Protein AF-A0A3D1XUE3-F1 (afdb_monomer)

Foldseek 3Di:
DVVVVVVVVVVVVLVVVCCCLVVVVVVVVCCDVPVPVPDDDPCVVSVVVVVVNCVCCLQVVLLVVLVVVLVVLVVCLVPDDPPDDPVVSLVSLVVSLVSLPDPSDDPVRSVVSNLVSLLVSLVSCVVVVDDDPVSVVSVVSNCVSCVPPD

pLDDT: mean 78.88, std 9.62, range [40.06, 91.69]

Sequence (150 aa):
MLFQTLKFYLARLTVSLFLVFGVGFSSLYFFHEVALPNVMFDDLAIQWLIFLVCLFFGFVGYGMLGEQRFYNSLHGLKNIPPKSVVGNIKNQFENLIEFTYSSYFLPATGKRYRNLSVLQFADYLISIGEETPKALNVYVQAFIQSPQNS

Radius of gyration: 23.49 Å; Cα contacts (8 Å, |Δi|>4): 59; chains: 1; bounding box: 64×31×56 Å

Solvent-accessible surface area (backbone atoms only — not comparable to full-atom values): 8466 Å² total; per-residue (Å²): 110,70,71,59,53,50,52,50,51,51,53,51,51,52,52,51,49,49,49,51,51,54,53,49,46,53,51,51,48,46,44,42,67,74,72,38,78,85,65,88,74,88,55,62,69,58,52,55,49,52,50,50,53,50,51,45,43,66,53,53,50,43,27,53,53,38,52,53,52,49,53,52,55,53,53,52,68,70,66,66,61,96,82,63,59,70,70,60,55,52,53,52,50,51,52,52,45,56,54,33,73,37,90,40,39,56,74,71,58,17,52,53,53,31,52,56,46,41,41,55,46,34,55,52,39,58,74,72,68,56,79,48,76,70,47,50,54,40,41,53,54,30,42,77,73,56,66,88,82,120

Nearest PDB structures (foldseek):
  3euh-assembly1_B  TM=3.052E-01  e=2.010E+00  Escherichia coli K-12

Secondary structure (DSSP, 8-state):
-HHHHHHHHHHHHHHHHHHHHHHHHHHHHHIIIII-TT----THHHHHHHHHHHHHIIIIIHHHHHHHHHHHHHHHHHS--TT--HHHHHHHHHHHHHHTTSTTS-HHHHHHHHHHHHHHHHHHHHHTT---HHHHHHHHHHHHH-GGG-

Structure (mmCIF, N/CA/C/O backbone):
data_AF-A0A3D1XUE3-F1
#
_entry.id   AF-A0A3D1XUE3-F1
#
loop_
_atom_site.group_PDB
_atom_site.id
_atom_site.type_symbol
_atom_site.label_atom_id
_atom_site.label_alt_id
_atom_site.label_comp_id
_atom_site.label_asym_id
_atom_site.label_entity_id
_atom_site.label_seq_id
_atom_site.pdbx_PDB_ins_code
_atom_site.Cartn_x
_atom_site.Cartn_y
_atom_site.Cartn_z
_atom_site.occupancy
_atom_site.B_iso_or_equiv
_atom_site.auth_seq_id
_atom_site.auth_comp_id
_atom_site.auth_asym_id
_atom_site.auth_atom_id
_atom_site.pdbx_PDB_model_num
ATOM 1 N N . MET A 1 1 ? -11.577 -14.242 -12.979 1.00 54.34 1 MET A N 1
ATOM 2 C CA . MET A 1 1 ? -10.633 -15.106 -13.727 1.00 54.34 1 MET A CA 1
ATOM 3 C C . MET A 1 1 ? -9.752 -14.273 -14.658 1.00 54.34 1 MET A C 1
ATOM 5 O O . MET A 1 1 ? -8.571 -14.163 -14.378 1.00 54.34 1 MET A O 1
ATOM 9 N N . LEU A 1 2 ? -10.314 -13.573 -15.655 1.00 65.81 2 LEU A N 1
ATOM 10 C CA . LEU A 1 2 ? -9.562 -12.807 -16.671 1.00 65.81 2 LEU A CA 1
ATOM 11 C C . LEU A 1 2 ? -8.560 -11.780 -16.096 1.00 65.81 2 LEU A C 1
ATOM 13 O O . LEU A 1 2 ? -7.412 -11.734 -1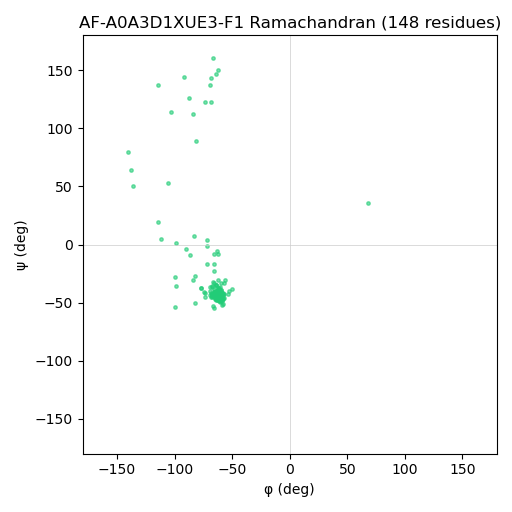6.521 1.00 65.81 2 LEU A O 1
ATOM 17 N N . PHE A 1 3 ? -8.945 -11.025 -15.062 1.00 60.25 3 PHE A N 1
ATOM 18 C CA . PHE A 1 3 ? -8.063 -10.042 -14.411 1.00 60.25 3 PHE A CA 1
ATOM 19 C C . PHE A 1 3 ? -6.835 -10.669 -13.726 1.00 60.25 3 PHE A C 1
ATOM 21 O O . PHE A 1 3 ? -5.745 -10.102 -13.730 1.00 60.25 3 PHE A O 1
ATOM 28 N N . GLN A 1 4 ? -6.997 -11.862 -13.154 1.00 62.12 4 GLN A N 1
ATOM 29 C CA . GLN A 1 4 ? -5.919 -12.579 -12.474 1.00 62.12 4 GLN A CA 1
ATOM 30 C C . GLN A 1 4 ? -4.969 -13.224 -13.490 1.00 62.12 4 GLN A C 1
ATOM 32 O O . GLN A 1 4 ? -3.753 -13.168 -13.320 1.00 62.12 4 GLN A O 1
ATOM 37 N N . THR A 1 5 ? -5.517 -13.737 -14.595 1.00 73.94 5 THR A N 1
ATOM 38 C CA . THR A 1 5 ? -4.745 -14.229 -15.741 1.00 73.94 5 THR A CA 1
ATOM 39 C C . THR A 1 5 ? -3.929 -13.106 -16.390 1.00 73.94 5 THR A C 1
ATOM 41 O O . THR A 1 5 ? -2.750 -13.289 -16.681 1.00 73.94 5 THR A O 1
ATOM 44 N N . LEU A 1 6 ? -4.519 -11.917 -16.545 1.00 74.12 6 LEU A N 1
ATOM 45 C CA . LEU A 1 6 ? -3.841 -10.746 -17.103 1.00 74.12 6 LEU A CA 1
ATOM 46 C C . LEU A 1 6 ? -2.678 -10.287 -16.213 1.00 74.12 6 LEU A C 1
ATOM 48 O O . LEU A 1 6 ? -1.581 -10.058 -16.714 1.00 74.12 6 LEU A O 1
ATOM 52 N N . LYS A 1 7 ? -2.875 -10.249 -14.887 1.00 72.00 7 LYS A N 1
ATOM 53 C CA . LYS A 1 7 ? -1.795 -9.979 -13.922 1.00 72.00 7 LYS A CA 1
ATOM 54 C C . LYS A 1 7 ? -0.649 -10.984 -14.031 1.00 72.00 7 LYS A C 1
ATOM 56 O O . LYS A 1 7 ? 0.507 -10.577 -13.991 1.00 72.00 7 LYS A O 1
ATOM 61 N N . PHE A 1 8 ? -0.956 -12.273 -14.187 1.00 80.44 8 PHE A N 1
ATOM 62 C CA . PHE A 1 8 ? 0.062 -13.314 -14.333 1.00 80.44 8 PHE A CA 1
ATOM 63 C C . PHE A 1 8 ? 0.886 -13.143 -15.614 1.00 80.44 8 PHE A C 1
ATOM 65 O O . PHE A 1 8 ? 2.115 -13.164 -15.557 1.00 80.44 8 PHE A O 1
ATOM 72 N N . TYR A 1 9 ? 0.232 -12.926 -16.759 1.00 81.25 9 TYR A N 1
ATOM 73 C CA . TYR A 1 9 ? 0.941 -12.692 -18.020 1.00 81.25 9 TYR A CA 1
ATOM 74 C C . TYR A 1 9 ? 1.778 -11.419 -17.981 1.00 81.25 9 TYR A C 1
ATOM 76 O O . TYR A 1 9 ? 2.912 -11.430 -18.450 1.00 81.25 9 TYR A O 1
ATOM 84 N N . LEU A 1 10 ? 1.257 -10.354 -17.372 1.00 76.69 10 LEU A N 1
ATOM 85 C CA . LEU A 1 10 ? 1.975 -9.092 -17.239 1.00 76.69 10 LEU A CA 1
ATOM 86 C C . LEU A 1 10 ? 3.191 -9.244 -16.316 1.00 76.69 10 LEU A C 1
ATOM 88 O O . LEU A 1 10 ? 4.280 -8.821 -16.681 1.00 76.69 10 LEU A O 1
ATOM 92 N N . ALA A 1 11 ? 3.057 -9.942 -15.185 1.00 77.50 11 ALA A N 1
ATOM 93 C CA . ALA A 1 11 ? 4.187 -10.258 -14.312 1.00 77.50 11 ALA A CA 1
ATOM 94 C C . ALA A 1 11 ? 5.250 -11.110 -15.026 1.00 77.50 11 ALA A C 1
ATOM 96 O O . ALA A 1 11 ? 6.440 -10.818 -14.936 1.00 77.50 11 ALA A O 1
ATOM 97 N N . ARG A 1 12 ? 4.830 -12.134 -15.779 1.00 80.12 12 ARG A N 1
ATOM 98 C CA . ARG A 1 12 ? 5.741 -13.002 -16.539 1.00 80.12 12 ARG A CA 1
ATOM 99 C C . ARG A 1 12 ? 6.481 -12.237 -17.635 1.00 80.12 12 ARG A C 1
ATOM 101 O O . ARG A 1 12 ? 7.688 -12.410 -17.770 1.00 80.12 12 ARG A O 1
ATOM 108 N N . LEU A 1 13 ? 5.773 -11.391 -18.382 1.00 80.19 13 LEU A N 1
ATOM 109 C CA . LEU A 1 13 ? 6.347 -10.546 -19.429 1.00 80.19 13 LEU A CA 1
ATOM 110 C C . LEU A 1 13 ? 7.380 -9.586 -18.825 1.00 80.19 13 LEU A C 1
ATOM 112 O O . LEU A 1 13 ? 8.509 -9.508 -19.304 1.00 80.19 13 LEU A O 1
ATOM 116 N N . THR A 1 14 ? 7.037 -8.952 -17.707 1.00 78.44 14 THR A N 1
ATOM 117 C CA . THR A 1 14 ? 7.930 -8.063 -16.958 1.00 78.44 14 THR A CA 1
ATOM 118 C C . THR A 1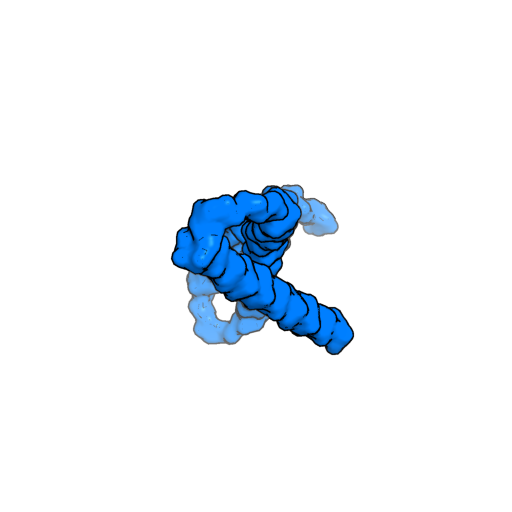 14 ? 9.196 -8.777 -16.472 1.00 78.44 14 THR A C 1
ATOM 120 O O . THR A 1 14 ? 10.294 -8.261 -16.665 1.00 78.44 14 THR A O 1
ATOM 123 N N . VAL A 1 15 ? 9.081 -9.989 -15.914 1.00 80.94 15 VAL A N 1
ATOM 124 C CA . VAL A 1 15 ? 10.249 -10.793 -15.505 1.00 80.94 15 VAL A CA 1
ATOM 125 C C . VAL A 1 15 ? 11.101 -11.194 -16.711 1.00 80.94 15 VAL A C 1
ATOM 127 O O . VAL A 1 15 ? 12.325 -11.127 -16.638 1.00 80.94 15 VAL A O 1
ATOM 130 N N . SER A 1 16 ? 10.481 -11.571 -17.833 1.00 78.75 16 SER A N 1
ATOM 131 C CA . SER A 1 16 ? 11.229 -11.912 -19.048 1.00 78.75 16 SER A CA 1
ATOM 132 C C . SER A 1 16 ? 11.970 -10.713 -19.640 1.00 78.75 16 SER A C 1
ATOM 134 O O . SER A 1 16 ? 13.133 -10.854 -20.000 1.00 78.75 16 SER A O 1
ATOM 136 N N . LEU A 1 17 ? 11.354 -9.525 -19.666 1.00 77.44 17 LEU A N 1
ATOM 137 C CA . LEU A 1 17 ? 12.030 -8.299 -20.095 1.00 77.44 17 LEU A CA 1
ATOM 138 C C . LEU A 1 17 ? 13.176 -7.951 -19.148 1.00 77.44 17 LEU A C 1
ATOM 140 O O . LEU A 1 17 ? 14.260 -7.627 -19.614 1.00 77.44 17 LEU A O 1
ATOM 144 N N . PHE A 1 18 ? 12.972 -8.070 -17.835 1.00 79.12 18 PHE A N 1
ATOM 145 C CA . PHE A 1 18 ? 14.034 -7.822 -16.863 1.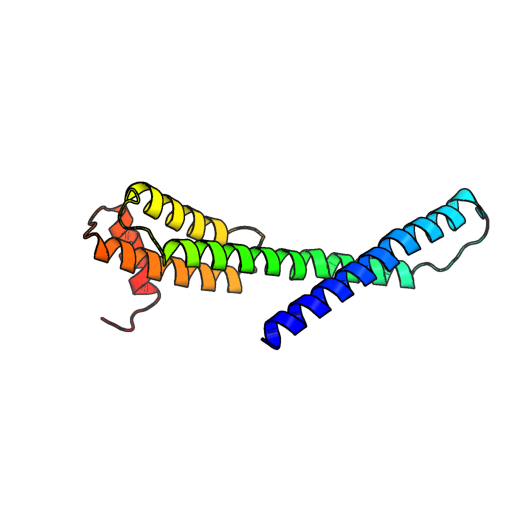00 79.12 18 PHE A CA 1
ATOM 146 C C . PHE A 1 18 ? 15.223 -8.774 -17.048 1.00 79.12 18 PHE A C 1
ATOM 148 O O . PHE A 1 18 ? 16.364 -8.331 -17.001 1.00 79.12 18 PHE A O 1
ATOM 155 N N . LEU A 1 19 ? 14.977 -10.061 -17.314 1.00 78.25 19 LEU A N 1
ATOM 156 C CA . LEU A 1 19 ? 16.039 -11.027 -17.611 1.00 78.25 19 LEU A CA 1
ATOM 157 C C . LEU A 1 19 ? 16.769 -10.698 -18.915 1.00 78.25 19 LEU A C 1
ATOM 159 O O . LEU A 1 19 ? 17.997 -10.687 -18.929 1.00 78.25 19 LEU A O 1
ATOM 163 N N . VAL A 1 20 ? 16.033 -10.402 -19.990 1.00 78.31 20 VAL A N 1
ATOM 164 C CA . VAL A 1 20 ? 16.625 -10.054 -21.291 1.00 78.31 20 VAL A CA 1
ATOM 165 C C . VAL A 1 20 ? 17.449 -8.776 -21.186 1.00 78.31 20 VAL A C 1
ATOM 167 O O . VAL A 1 20 ? 18.580 -8.753 -21.658 1.00 78.31 20 VAL A O 1
ATOM 170 N N . PHE A 1 21 ? 16.936 -7.736 -20.529 1.00 74.44 21 PHE A N 1
ATOM 171 C CA . PHE A 1 21 ? 17.672 -6.486 -20.374 1.00 74.44 21 PHE A CA 1
ATOM 172 C C . PHE A 1 21 ? 18.807 -6.603 -19.365 1.00 74.44 21 PHE A C 1
ATOM 174 O O . PHE A 1 21 ? 19.905 -6.179 -19.677 1.00 74.44 21 PHE A O 1
ATOM 181 N N . GLY A 1 22 ? 18.601 -7.212 -18.199 1.00 77.25 22 GLY A N 1
ATOM 182 C CA . GLY A 1 22 ? 19.645 -7.346 -17.182 1.00 77.25 22 GLY A CA 1
ATOM 183 C C . GLY A 1 22 ? 20.799 -8.238 -17.642 1.00 77.25 22 GLY A C 1
ATOM 184 O O . GLY A 1 22 ? 21.951 -7.809 -17.649 1.00 77.25 22 GLY A O 1
ATOM 185 N N . VAL A 1 23 ? 20.495 -9.467 -18.073 1.00 78.19 23 VAL A N 1
ATOM 186 C CA . VAL A 1 23 ? 21.517 -10.431 -18.519 1.00 78.19 23 VAL A CA 1
ATOM 187 C C . VAL A 1 23 ? 22.075 -10.038 -19.884 1.00 78.19 23 VAL A C 1
ATOM 189 O O . VAL A 1 23 ? 23.286 -10.095 -20.082 1.00 78.19 23 VAL A O 1
ATOM 192 N N . GLY A 1 24 ? 21.220 -9.594 -20.810 1.00 77.56 24 GLY A N 1
ATOM 193 C CA . GLY A 1 24 ? 21.652 -9.140 -22.131 1.00 77.56 24 GLY A CA 1
ATOM 194 C C . GLY A 1 24 ? 22.554 -7.913 -22.052 1.00 77.56 24 GLY A C 1
ATOM 195 O O . GLY A 1 24 ? 23.616 -7.913 -22.668 1.00 77.56 24 GLY A O 1
ATOM 196 N N . PHE A 1 25 ? 22.202 -6.914 -21.233 1.00 73.88 25 PHE A N 1
ATOM 197 C CA . PHE A 1 25 ? 23.060 -5.750 -21.005 1.00 73.88 25 PHE A CA 1
ATOM 198 C C . PHE A 1 25 ? 24.358 -6.127 -20.300 1.00 73.88 25 PHE A C 1
ATOM 200 O O . PHE A 1 25 ? 25.416 -5.685 -20.724 1.00 73.88 25 PHE A O 1
ATOM 207 N N . SER A 1 26 ? 24.313 -6.976 -19.268 1.00 74.94 26 SER A N 1
ATOM 208 C CA . SER A 1 26 ? 25.530 -7.408 -18.571 1.00 74.94 26 SER A CA 1
ATOM 209 C C . SER A 1 26 ? 26.482 -8.172 -19.496 1.00 74.94 26 SER A C 1
ATOM 211 O O . SER A 1 26 ? 27.692 -7.963 -19.427 1.00 74.94 26 SER A O 1
ATOM 213 N N . SER A 1 27 ? 25.950 -9.006 -20.395 1.00 74.50 27 SER A N 1
ATOM 214 C CA . SER A 1 27 ? 26.748 -9.696 -21.410 1.00 74.50 27 SER A CA 1
ATOM 215 C C . SER A 1 27 ? 27.326 -8.728 -22.443 1.00 74.50 27 SER A C 1
ATOM 217 O O . SER A 1 27 ? 28.498 -8.855 -22.784 1.00 74.50 27 SER A O 1
ATOM 219 N N . LEU A 1 28 ? 26.534 -7.768 -22.936 1.00 72.88 28 LEU A N 1
ATOM 220 C CA . LEU A 1 28 ? 26.991 -6.729 -23.868 1.00 72.88 28 LEU A CA 1
ATOM 221 C C . LEU A 1 28 ? 28.078 -5.853 -23.244 1.00 72.88 28 LEU A C 1
ATOM 223 O O . LEU A 1 28 ? 29.119 -5.657 -23.860 1.00 72.88 28 LEU A O 1
ATOM 227 N N . TYR A 1 29 ? 27.871 -5.408 -22.004 1.00 73.00 29 TYR A N 1
ATOM 228 C CA . TYR A 1 29 ? 28.850 -4.658 -21.224 1.00 73.00 29 TYR A CA 1
ATOM 229 C C . TYR A 1 29 ? 30.149 -5.451 -21.065 1.00 73.00 29 TYR A C 1
ATOM 231 O O . TYR A 1 29 ? 31.222 -4.921 -21.326 1.00 73.00 29 TYR A O 1
ATOM 239 N N . PHE A 1 30 ? 30.067 -6.740 -20.718 1.00 75.38 30 PHE A N 1
ATOM 240 C CA . PHE A 1 30 ? 31.247 -7.598 -20.608 1.00 75.38 30 PHE A CA 1
ATOM 241 C C . PHE A 1 30 ? 32.014 -7.699 -21.934 1.00 75.38 30 PHE A C 1
ATOM 243 O O . PHE A 1 30 ? 33.231 -7.542 -21.948 1.00 75.38 30 PHE A O 1
ATOM 250 N N . PHE A 1 31 ? 31.329 -7.908 -23.061 1.00 72.75 31 PHE A N 1
ATOM 251 C CA . PHE A 1 31 ? 31.998 -7.933 -24.366 1.00 72.75 31 PHE A CA 1
ATOM 252 C C . PHE A 1 31 ? 32.592 -6.572 -24.749 1.00 72.75 31 PHE A C 1
ATOM 254 O O . PHE A 1 31 ? 33.691 -6.523 -25.298 1.00 72.75 31 PHE A O 1
ATOM 261 N N . HIS A 1 32 ? 31.903 -5.477 -24.438 1.00 70.81 32 HIS A N 1
ATOM 262 C CA . HIS A 1 32 ? 32.369 -4.128 -24.736 1.00 70.81 32 HIS A CA 1
ATOM 263 C C . HIS A 1 32 ? 33.626 -3.762 -23.932 1.00 70.81 32 HIS A C 1
ATOM 265 O O . HIS A 1 32 ? 34.639 -3.374 -24.504 1.00 70.81 32 HIS A O 1
ATOM 271 N N . GLU A 1 33 ? 33.586 -3.920 -22.608 1.00 68.69 33 GLU A N 1
ATOM 272 C CA . GLU A 1 33 ? 34.674 -3.521 -21.703 1.00 68.69 33 GLU A CA 1
ATOM 273 C C . GLU A 1 33 ? 35.851 -4.507 -21.714 1.00 68.69 33 GLU A C 1
ATOM 275 O O . GLU A 1 33 ? 37.007 -4.091 -21.673 1.00 68.69 33 GLU A O 1
ATOM 280 N N . VAL A 1 34 ? 35.580 -5.815 -21.812 1.00 67.62 34 VAL A N 1
ATOM 281 C CA . VAL A 1 34 ? 36.615 -6.854 -21.669 1.00 67.62 34 VAL A CA 1
ATOM 282 C C . VAL A 1 34 ? 37.123 -7.364 -23.018 1.00 67.62 34 VAL A C 1
ATOM 284 O O . VAL A 1 34 ? 38.310 -7.667 -23.137 1.00 67.62 34 VAL A O 1
ATOM 287 N N . ALA A 1 35 ? 36.265 -7.477 -24.041 1.00 64.75 35 ALA A N 1
ATOM 288 C CA . ALA A 1 35 ? 36.646 -8.099 -25.315 1.00 64.75 35 ALA A CA 1
ATOM 289 C C . ALA A 1 35 ? 37.014 -7.100 -26.431 1.00 64.75 35 ALA A C 1
ATOM 291 O O . ALA A 1 35 ? 37.824 -7.453 -27.289 1.00 64.75 35 ALA A O 1
ATOM 292 N N . LEU A 1 36 ? 36.471 -5.872 -26.441 1.00 64.38 36 LEU A N 1
ATOM 293 C CA . LEU A 1 36 ? 36.686 -4.868 -27.504 1.00 64.38 36 LEU A CA 1
ATOM 294 C C . LEU A 1 36 ? 36.899 -3.435 -26.950 1.00 64.38 36 LEU A C 1
ATOM 296 O O . LEU A 1 36 ? 36.138 -2.525 -27.275 1.00 64.38 36 LEU A O 1
ATOM 300 N N . PRO A 1 37 ? 37.985 -3.182 -26.195 1.00 60.34 37 PRO A N 1
ATOM 301 C CA . PRO A 1 37 ? 38.183 -1.939 -25.433 1.00 60.34 37 PRO A CA 1
ATOM 302 C C . PRO A 1 37 ? 38.354 -0.651 -26.269 1.00 60.34 37 PRO A C 1
ATOM 304 O O . PRO A 1 37 ? 38.377 0.437 -25.706 1.00 60.34 37 PRO A O 1
ATOM 307 N N . ASN A 1 38 ? 38.472 -0.744 -27.600 1.00 63.53 38 ASN A N 1
ATOM 308 C CA . ASN A 1 38 ? 38.703 0.401 -28.497 1.00 63.53 38 ASN A CA 1
ATOM 309 C C . ASN A 1 38 ? 37.520 0.735 -29.421 1.00 63.53 38 ASN A C 1
ATOM 311 O O . ASN A 1 38 ? 37.652 1.604 -30.285 1.00 63.53 38 ASN A O 1
ATOM 315 N N . VAL A 1 39 ? 36.380 0.055 -29.284 1.00 64.12 39 VAL A N 1
ATOM 316 C CA . VAL A 1 39 ? 35.182 0.359 -30.078 1.00 64.12 39 VAL A CA 1
ATOM 317 C C . VAL A 1 39 ? 34.214 1.127 -29.191 1.00 64.12 39 VAL A C 1
ATOM 319 O O . VAL A 1 39 ? 33.726 0.579 -28.216 1.00 64.12 39 VAL A O 1
ATOM 322 N N . MET A 1 40 ? 33.945 2.395 -29.510 1.00 60.91 40 MET A N 1
ATOM 323 C CA . MET A 1 40 ? 32.894 3.152 -28.825 1.00 60.91 40 MET A CA 1
ATOM 324 C C . MET A 1 40 ? 31.548 2.845 -29.477 1.00 60.91 40 MET A C 1
ATOM 326 O O . MET A 1 40 ? 31.317 3.230 -30.625 1.00 60.91 40 MET A O 1
ATOM 330 N N . PHE A 1 41 ? 30.666 2.162 -28.752 1.00 64.12 41 PHE A N 1
ATOM 331 C CA . PHE A 1 41 ? 29.261 2.033 -29.129 1.00 64.12 41 PHE A CA 1
ATOM 332 C C . PHE A 1 41 ? 28.425 3.145 -28.476 1.00 64.12 41 PHE A C 1
ATOM 334 O O . PHE A 1 41 ? 28.702 3.584 -27.361 1.00 64.12 41 PHE A O 1
ATOM 341 N N . ASP A 1 42 ? 27.413 3.637 -29.194 1.00 68.50 42 ASP A N 1
ATOM 342 C CA . ASP A 1 42 ? 26.461 4.616 -28.660 1.00 68.50 42 ASP A CA 1
ATOM 343 C C . ASP A 1 42 ? 25.387 3.899 -27.826 1.00 68.50 42 ASP A C 1
ATOM 345 O O . ASP A 1 42 ? 24.343 3.473 -28.328 1.00 68.50 42 ASP A O 1
ATOM 349 N N . ASP A 1 43 ? 25.670 3.736 -26.534 1.00 72.12 43 ASP A N 1
ATOM 350 C CA . ASP A 1 43 ? 24.819 3.009 -25.584 1.00 72.12 43 ASP A CA 1
ATOM 351 C C . ASP A 1 43 ? 23.666 3.853 -25.011 1.00 72.12 43 ASP A C 1
ATOM 353 O O . ASP A 1 43 ? 22.933 3.402 -24.121 1.00 72.12 43 ASP A O 1
ATOM 357 N N . LEU A 1 44 ? 23.460 5.073 -25.520 1.00 76.19 44 LEU A N 1
ATOM 358 C CA . LEU A 1 44 ? 22.484 6.024 -24.987 1.00 76.19 44 LEU A CA 1
ATOM 359 C C . LEU A 1 44 ? 21.060 5.447 -24.988 1.00 76.19 44 LEU A C 1
ATOM 361 O O . LEU A 1 44 ? 20.334 5.564 -23.999 1.00 76.19 44 LEU A O 1
ATOM 365 N N . ALA A 1 45 ? 20.671 4.752 -26.060 1.00 76.31 45 ALA A N 1
ATOM 366 C CA . ALA A 1 45 ? 19.353 4.122 -26.166 1.00 76.31 45 ALA A CA 1
ATOM 367 C C . ALA A 1 45 ? 19.129 3.036 -25.097 1.00 76.31 45 ALA A C 1
ATOM 369 O O . ALA A 1 45 ? 18.039 2.932 -24.528 1.00 76.31 45 ALA A O 1
ATOM 370 N N . ILE A 1 46 ? 20.163 2.246 -24.792 1.00 75.62 46 ILE A N 1
ATOM 371 C CA . ILE A 1 46 ? 20.081 1.165 -23.805 1.00 75.62 46 ILE A CA 1
ATOM 372 C C . ILE A 1 46 ? 20.054 1.744 -22.386 1.00 75.62 46 ILE A C 1
ATOM 374 O O . ILE A 1 46 ? 19.253 1.304 -21.559 1.00 75.62 46 ILE A O 1
ATOM 378 N N . GLN A 1 47 ? 20.857 2.776 -22.113 1.00 76.75 47 GLN A N 1
ATOM 379 C CA . GLN A 1 47 ? 20.858 3.479 -20.826 1.00 76.75 47 GLN A CA 1
ATOM 380 C C . GLN A 1 47 ? 19.490 4.094 -20.505 1.00 76.75 47 GLN A C 1
ATOM 382 O O . GLN A 1 47 ? 18.973 3.899 -19.402 1.00 76.75 47 GLN A O 1
ATOM 387 N N . TRP A 1 48 ? 18.862 4.773 -21.473 1.00 80.06 48 TRP A N 1
ATOM 388 C CA . TRP A 1 48 ? 17.510 5.322 -21.312 1.00 80.06 48 TRP A CA 1
ATOM 389 C C . TRP A 1 48 ? 16.467 4.238 -21.042 1.00 80.06 48 TRP A C 1
ATOM 391 O O . TRP A 1 48 ? 15.575 4.424 -20.211 1.00 80.06 48 TRP A O 1
ATOM 401 N N . LEU A 1 49 ? 16.592 3.090 -21.707 1.00 78.56 49 LEU A N 1
ATOM 402 C CA . LEU A 1 49 ? 15.684 1.971 -21.501 1.00 78.56 49 LEU A CA 1
ATOM 403 C C . LEU A 1 49 ? 15.837 1.365 -20.098 1.00 78.56 49 LEU A C 1
ATOM 405 O O . LEU A 1 49 ? 14.833 1.142 -19.421 1.00 78.56 49 LEU A O 1
ATOM 409 N N . ILE A 1 50 ? 17.069 1.150 -19.627 1.00 79.69 50 ILE A N 1
ATOM 410 C CA . ILE A 1 50 ? 17.332 0.655 -18.265 1.00 79.69 50 ILE A CA 1
ATOM 411 C C . ILE A 1 50 ? 16.814 1.652 -17.228 1.00 79.69 50 ILE A C 1
ATOM 413 O O . ILE A 1 50 ? 16.160 1.251 -16.266 1.00 79.69 50 ILE A O 1
ATOM 417 N N . PHE A 1 51 ? 17.044 2.949 -17.442 1.00 79.12 51 PHE A N 1
ATOM 418 C CA . PHE A 1 51 ? 16.524 4.002 -16.574 1.00 79.12 51 PHE A CA 1
ATOM 419 C C . PHE A 1 51 ? 14.994 3.944 -16.464 1.00 79.12 51 PHE A C 1
ATOM 421 O O . PHE A 1 51 ? 14.454 3.971 -15.355 1.00 79.12 51 PHE A O 1
ATOM 428 N N . LEU A 1 52 ? 14.294 3.784 -17.592 1.00 82.38 52 LEU A N 1
ATOM 429 C CA . LEU A 1 52 ? 12.835 3.661 -17.623 1.00 82.38 52 LEU A CA 1
ATOM 430 C C . LEU A 1 52 ? 12.362 2.412 -16.866 1.00 82.38 52 LEU A C 1
ATOM 432 O O . LEU A 1 52 ? 11.443 2.499 -16.049 1.00 82.38 52 LEU A O 1
ATOM 436 N N . VAL A 1 53 ? 13.019 1.266 -17.073 1.00 82.69 53 VAL A N 1
ATOM 437 C CA . VAL A 1 53 ? 12.708 0.017 -16.358 1.00 82.69 53 VAL A CA 1
ATOM 438 C C . VAL A 1 53 ? 12.915 0.181 -14.848 1.00 82.69 53 VAL A C 1
ATOM 440 O O . VAL A 1 53 ? 12.032 -0.179 -14.067 1.00 82.69 53 VAL A O 1
ATOM 443 N N . CYS A 1 54 ? 14.027 0.778 -14.419 1.00 81.31 54 CYS A N 1
ATOM 444 C CA . CYS A 1 54 ? 14.308 1.043 -13.007 1.00 81.31 54 CYS A CA 1
ATOM 445 C C . CYS A 1 54 ? 13.268 1.976 -12.372 1.00 81.31 54 CYS A C 1
ATOM 447 O O . CYS A 1 54 ? 12.783 1.691 -11.276 1.00 81.31 54 CYS A O 1
ATOM 449 N N . LEU A 1 55 ? 12.874 3.047 -13.069 1.00 80.75 55 LEU A N 1
ATOM 450 C CA . LEU A 1 55 ? 11.823 3.961 -12.612 1.00 80.75 55 LEU A CA 1
ATOM 451 C C . LEU A 1 55 ? 10.491 3.215 -12.466 1.00 80.75 55 LEU A C 1
ATOM 453 O O . LEU A 1 55 ? 9.827 3.320 -11.433 1.00 80.75 55 LEU A O 1
ATOM 457 N N . PHE A 1 56 ? 10.133 2.393 -13.456 1.00 80.94 56 PHE A N 1
ATOM 458 C CA . PHE A 1 56 ? 8.913 1.593 -13.417 1.00 80.94 56 PHE A CA 1
ATOM 459 C C . PHE A 1 56 ? 8.880 0.646 -12.209 1.00 80.94 56 PHE A C 1
ATOM 461 O O . PHE A 1 56 ? 7.893 0.624 -11.474 1.00 80.94 56 PHE A O 1
ATOM 468 N N . PHE A 1 57 ? 9.951 -0.106 -11.942 1.00 79.31 57 PHE A N 1
ATOM 469 C CA . PHE A 1 57 ? 9.988 -1.006 -10.784 1.00 79.31 57 PHE A CA 1
ATOM 470 C C . PHE A 1 57 ? 10.041 -0.263 -9.446 1.00 79.31 57 PHE A C 1
ATOM 472 O O . PHE A 1 57 ? 9.351 -0.668 -8.507 1.00 79.31 57 PHE A O 1
ATOM 479 N N . GLY A 1 58 ? 10.810 0.825 -9.370 1.00 74.62 58 GLY A N 1
ATOM 480 C CA . GLY A 1 58 ? 10.936 1.638 -8.162 1.00 74.62 58 GLY A CA 1
ATOM 481 C C . GLY A 1 58 ? 9.623 2.305 -7.757 1.00 74.62 58 GLY A C 1
ATOM 482 O O . GLY A 1 58 ? 9.332 2.403 -6.570 1.00 74.62 58 GLY A O 1
ATOM 483 N N . PHE A 1 59 ? 8.806 2.714 -8.731 1.00 73.81 59 PHE A N 1
ATOM 484 C CA . PHE A 1 59 ? 7.561 3.434 -8.466 1.00 73.81 59 PHE A CA 1
ATOM 485 C C . PHE A 1 59 ? 6.324 2.527 -8.520 1.00 73.81 59 PHE A C 1
ATOM 487 O O . PHE A 1 59 ? 5.550 2.456 -7.567 1.00 73.81 59 PHE A O 1
ATOM 494 N N . VAL A 1 60 ? 6.140 1.796 -9.623 1.00 78.44 60 VAL A N 1
ATOM 495 C CA . VAL A 1 60 ? 4.937 0.982 -9.867 1.00 78.44 60 VAL A CA 1
ATOM 496 C C . VAL A 1 60 ? 5.043 -0.365 -9.165 1.00 78.44 60 VAL A C 1
ATOM 498 O O . VAL A 1 60 ? 4.133 -0.752 -8.434 1.00 78.44 60 VAL A O 1
ATOM 501 N N . GLY A 1 61 ? 6.161 -1.071 -9.352 1.00 77.56 61 GLY A N 1
ATOM 502 C CA . GLY A 1 61 ? 6.364 -2.396 -8.760 1.00 77.56 61 GLY A CA 1
ATOM 503 C C . GLY A 1 61 ? 6.335 -2.356 -7.232 1.00 77.56 61 GLY A C 1
ATOM 504 O O . GLY A 1 61 ? 5.601 -3.119 -6.598 1.00 77.56 61 GLY A O 1
ATOM 505 N N . TYR A 1 62 ? 7.084 -1.420 -6.648 1.00 77.50 62 TYR A N 1
ATOM 506 C CA . TYR A 1 62 ? 7.122 -1.227 -5.201 1.00 77.50 62 TYR A CA 1
ATOM 507 C C . TYR A 1 62 ? 5.745 -0.849 -4.635 1.00 77.50 62 TYR A C 1
ATOM 509 O O . TYR A 1 62 ? 5.297 -1.453 -3.659 1.00 77.50 62 TYR A O 1
ATOM 517 N N . GLY A 1 63 ? 5.018 0.055 -5.304 1.00 82.94 63 GLY A N 1
ATOM 518 C CA . GLY A 1 63 ? 3.659 0.432 -4.914 1.00 82.94 63 GLY A CA 1
ATOM 519 C C . GLY A 1 63 ? 2.673 -0.738 -4.941 1.00 82.94 63 GLY A C 1
ATOM 520 O O . GLY A 1 63 ? 1.970 -0.984 -3.961 1.00 82.94 63 GLY A O 1
ATOM 521 N N . MET A 1 64 ? 2.672 -1.525 -6.022 1.00 84.06 64 MET A N 1
ATOM 522 C CA . MET A 1 64 ? 1.789 -2.691 -6.169 1.00 84.06 64 MET A CA 1
ATOM 523 C C . MET A 1 64 ? 2.006 -3.746 -5.076 1.00 84.06 64 MET A C 1
ATOM 525 O O . MET A 1 64 ? 1.039 -4.330 -4.580 1.00 84.06 64 MET A O 1
ATOM 529 N N . LEU A 1 65 ? 3.261 -3.985 -4.678 1.00 84.69 65 LEU A N 1
ATOM 530 C CA . LEU A 1 65 ? 3.581 -4.889 -3.568 1.00 84.69 65 LEU A CA 1
ATOM 531 C C . LEU A 1 65 ? 3.015 -4.376 -2.239 1.00 84.69 65 LEU A C 1
ATOM 533 O O . LEU A 1 65 ? 2.477 -5.163 -1.456 1.00 84.69 65 LEU A O 1
ATOM 537 N N . GLY A 1 66 ? 3.102 -3.064 -2.007 1.00 85.12 66 GLY A N 1
ATOM 538 C CA . GLY A 1 66 ? 2.503 -2.395 -0.855 1.00 85.12 66 GLY A CA 1
ATOM 539 C C . GLY A 1 66 ? 0.994 -2.596 -0.778 1.00 85.12 66 GLY A C 1
ATOM 540 O O . GLY A 1 66 ? 0.477 -3.052 0.244 1.00 85.12 66 GLY A O 1
ATOM 541 N N . GLU A 1 67 ? 0.292 -2.331 -1.882 1.00 87.38 67 GLU A N 1
ATOM 542 C CA . GLU A 1 67 ? -1.162 -2.505 -1.961 1.00 87.38 67 GLU A CA 1
ATOM 543 C C . GLU A 1 67 ? -1.583 -3.950 -1.695 1.00 87.38 67 GLU A C 1
ATOM 545 O O . GLU A 1 67 ? -2.505 -4.201 -0.918 1.00 87.38 67 GLU A O 1
ATOM 550 N N . GLN A 1 68 ? -0.889 -4.919 -2.296 1.00 88.44 68 GLN A N 1
ATOM 551 C CA . GLN A 1 68 ? -1.206 -6.329 -2.095 1.00 88.44 68 GLN A CA 1
ATOM 552 C C . GLN A 1 68 ? -1.017 -6.754 -0.635 1.00 88.44 68 GLN A C 1
ATOM 554 O O . GLN A 1 68 ? -1.872 -7.454 -0.088 1.00 88.44 68 GLN A O 1
ATOM 559 N N . ARG A 1 69 ? 0.075 -6.321 0.010 1.00 88.62 69 ARG A N 1
ATOM 560 C CA . ARG A 1 69 ? 0.309 -6.591 1.437 1.00 88.62 69 ARG A CA 1
ATOM 561 C C . ARG A 1 69 ? -0.775 -5.967 2.308 1.00 88.62 69 ARG A C 1
ATOM 563 O O . ARG A 1 69 ? -1.286 -6.645 3.193 1.00 88.62 69 ARG A O 1
ATOM 570 N N . PHE A 1 70 ? -1.167 -4.727 2.016 1.00 91.12 70 PHE A N 1
ATOM 571 C CA . PHE A 1 70 ? -2.225 -4.032 2.745 1.00 91.12 70 PHE A CA 1
ATOM 572 C C . PHE A 1 70 ? -3.555 -4.793 2.685 1.00 91.12 70 PHE A C 1
ATOM 574 O O . PHE A 1 70 ? -4.126 -5.112 3.726 1.00 91.12 70 PHE A O 1
ATOM 581 N N . TYR A 1 71 ? -4.019 -5.156 1.484 1.00 88.56 71 TYR A N 1
ATOM 582 C CA . TYR A 1 71 ? -5.279 -5.892 1.335 1.00 88.56 71 TYR A CA 1
ATOM 583 C C . TYR A 1 71 ? -5.236 -7.278 1.974 1.00 88.56 71 TYR A C 1
ATOM 585 O O . TYR A 1 71 ? -6.245 -7.723 2.515 1.00 88.56 71 TYR A O 1
ATOM 593 N N . ASN A 1 72 ? -4.089 -7.959 1.937 1.00 88.69 72 ASN A N 1
ATOM 594 C CA . ASN A 1 72 ? -3.955 -9.267 2.570 1.00 88.69 72 ASN A CA 1
ATOM 595 C C . ASN A 1 72 ? -4.055 -9.168 4.101 1.00 88.69 72 ASN A C 1
ATOM 597 O O . ASN A 1 72 ? -4.790 -9.937 4.718 1.00 88.69 72 ASN A O 1
ATOM 601 N N . SER A 1 73 ? -3.384 -8.183 4.704 1.00 87.25 73 SER A N 1
ATOM 602 C CA . SER A 1 73 ? -3.483 -7.915 6.144 1.00 87.25 73 SER A CA 1
ATOM 603 C C . SER A 1 73 ? -4.900 -7.497 6.549 1.00 87.25 73 SER A C 1
ATOM 605 O O . SER A 1 73 ? -5.441 -8.020 7.521 1.00 87.25 73 SER A O 1
ATOM 607 N N . LEU A 1 74 ? -5.543 -6.629 5.760 1.00 88.00 74 LEU A N 1
ATOM 608 C CA . LEU A 1 74 ? -6.930 -6.210 5.979 1.00 88.00 74 LEU A CA 1
ATOM 609 C C . LEU A 1 74 ? -7.911 -7.388 5.884 1.00 88.00 74 LEU A C 1
A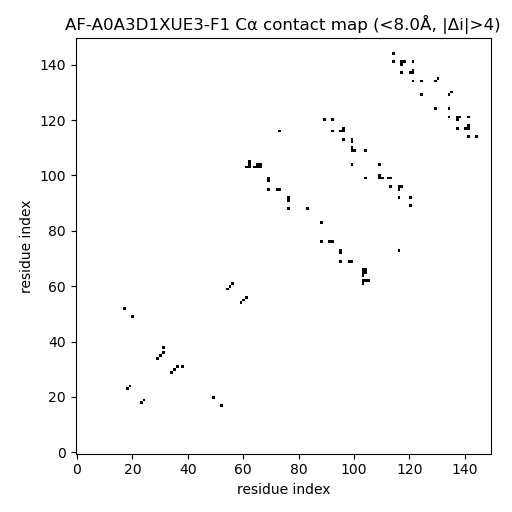TOM 611 O O . LEU A 1 74 ? -8.828 -7.515 6.689 1.00 88.00 74 LEU A O 1
ATOM 615 N N . HIS A 1 75 ? -7.710 -8.290 4.922 1.00 85.00 75 HIS A N 1
ATOM 616 C CA . HIS A 1 75 ? -8.525 -9.495 4.788 1.00 85.00 75 HIS A CA 1
ATOM 617 C C . HIS A 1 75 ? -8.314 -10.469 5.959 1.00 85.00 75 HIS A C 1
ATOM 619 O O . HIS A 1 75 ? -9.270 -11.098 6.416 1.00 85.00 75 HIS A O 1
ATOM 625 N N . GLY A 1 76 ? -7.086 -10.566 6.481 1.00 80.94 76 GLY A N 1
ATOM 626 C CA . GLY A 1 76 ? -6.789 -11.311 7.708 1.00 80.94 76 GLY A CA 1
ATOM 627 C C . GLY A 1 76 ? -7.556 -10.777 8.921 1.00 80.94 76 GLY A C 1
ATOM 628 O O . GLY A 1 76 ? -8.100 -11.562 9.693 1.00 80.94 76 GLY A O 1
ATOM 629 N N . LEU A 1 77 ? -7.690 -9.452 9.022 1.00 81.88 77 LEU A N 1
ATOM 630 C CA . LEU A 1 77 ? -8.468 -8.766 10.061 1.00 81.88 77 LEU A CA 1
ATOM 631 C C . LEU A 1 77 ? -9.989 -8.904 9.901 1.00 81.88 77 LEU A C 1
ATOM 633 O O . LEU A 1 77 ? -10.729 -8.669 10.849 1.00 81.88 77 LEU A O 1
ATOM 637 N N . LYS A 1 78 ? -10.482 -9.305 8.727 1.00 73.88 78 LYS A N 1
ATOM 638 C CA . LYS A 1 78 ? -11.912 -9.571 8.517 1.00 73.88 78 LYS A CA 1
ATOM 639 C C . LYS A 1 78 ? -12.321 -10.981 8.956 1.00 73.88 78 LYS A C 1
ATOM 641 O O . LYS A 1 78 ? -13.453 -11.187 9.377 1.00 73.88 78 LYS A O 1
ATOM 646 N N . ASN A 1 79 ? -11.405 -11.947 8.870 1.00 70.00 79 ASN A N 1
ATOM 647 C CA . ASN A 1 79 ? -11.652 -13.360 9.181 1.00 70.00 79 ASN A CA 1
ATOM 648 C C . ASN A 1 79 ? -11.013 -13.761 10.514 1.00 70.00 79 ASN A C 1
ATOM 650 O O . ASN A 1 79 ? -10.233 -14.713 10.588 1.00 70.00 79 ASN A O 1
ATOM 654 N N . ILE A 1 80 ? -11.314 -13.009 11.567 1.00 66.19 80 ILE A N 1
ATOM 655 C CA . ILE A 1 80 ? -10.718 -13.236 12.879 1.00 66.19 80 ILE A CA 1
ATOM 656 C C . ILE A 1 80 ? -11.343 -14.492 13.512 1.00 66.19 80 ILE A C 1
ATOM 658 O O . ILE A 1 80 ? -12.562 -14.549 13.687 1.00 66.19 80 ILE A O 1
ATOM 662 N N . PRO A 1 81 ? -10.543 -15.514 13.871 1.00 61.62 81 PRO A N 1
ATOM 663 C CA . PRO A 1 81 ? -11.062 -16.699 14.535 1.00 61.62 81 PRO A CA 1
ATOM 664 C C . PRO A 1 81 ? -11.536 -16.350 15.956 1.00 61.62 81 PRO A C 1
ATOM 666 O O . PRO A 1 81 ? -10.846 -15.619 16.661 1.00 61.62 81 PRO A O 1
ATOM 669 N N . PRO A 1 82 ? -12.633 -16.945 16.454 1.00 57.50 82 PRO A N 1
ATOM 670 C CA . PRO A 1 82 ? -13.272 -16.563 17.723 1.00 57.50 82 PRO A CA 1
ATOM 671 C C . PRO A 1 82 ? -12.401 -16.738 18.985 1.00 57.50 82 PRO A C 1
ATOM 673 O O . PRO A 1 82 ? -12.797 -16.319 20.065 1.00 57.50 82 PRO A O 1
ATOM 676 N N . LYS A 1 83 ? -11.217 -17.357 18.874 1.00 60.69 83 LYS A N 1
ATOM 677 C CA . LYS A 1 83 ? -10.257 -17.566 19.976 1.00 60.69 83 LYS A CA 1
ATOM 678 C C . LYS A 1 83 ? -9.114 -16.542 20.018 1.00 60.69 83 LYS A C 1
ATOM 680 O O . LYS A 1 83 ? -8.201 -16.680 20.828 1.00 60.69 83 LYS A O 1
ATOM 685 N N . SER A 1 84 ? -9.092 -15.565 19.119 1.00 68.06 84 SER A N 1
ATOM 686 C CA . SER A 1 84 ? -8.023 -14.567 19.051 1.00 68.06 84 SER A CA 1
ATOM 687 C C . SER A 1 84 ? -8.046 -13.610 20.246 1.00 68.06 84 SER A C 1
ATOM 689 O O . SER A 1 84 ? -9.094 -13.092 20.623 1.00 68.06 84 SER A O 1
ATOM 691 N N . VAL A 1 85 ? -6.869 -13.311 20.793 1.00 73.69 85 VAL A N 1
ATOM 692 C CA . VAL A 1 85 ? -6.711 -12.345 21.886 1.00 73.69 85 VAL A CA 1
ATOM 693 C C . VAL A 1 85 ? -7.004 -10.930 21.377 1.00 73.69 85 VAL A C 1
ATOM 695 O O . VAL A 1 85 ? -6.326 -10.445 20.471 1.00 73.69 85 VAL A O 1
ATOM 698 N N . VAL A 1 86 ? -7.971 -10.251 22.002 1.00 74.81 86 VAL A N 1
ATOM 699 C CA . VAL A 1 86 ? -8.446 -8.896 21.651 1.00 74.81 86 VAL A CA 1
ATOM 700 C C . VAL A 1 86 ? -7.299 -7.885 21.501 1.00 74.81 86 VAL A C 1
ATOM 702 O O . VAL A 1 86 ? -7.310 -7.071 20.580 1.00 74.81 86 VAL A O 1
ATOM 705 N N . GLY A 1 87 ? -6.269 -7.963 22.352 1.00 74.75 87 GLY A N 1
ATOM 706 C CA . GLY A 1 87 ? -5.087 -7.092 22.268 1.00 74.75 87 GLY A CA 1
ATOM 707 C C . GLY A 1 87 ? -4.226 -7.306 21.016 1.00 74.75 87 GLY A C 1
ATOM 708 O O . GLY A 1 87 ? -3.680 -6.346 20.480 1.00 74.75 87 GLY A O 1
ATOM 709 N N . ASN A 1 88 ? -4.149 -8.536 20.498 1.00 83.25 88 ASN A N 1
ATOM 710 C CA . ASN A 1 88 ? -3.375 -8.835 19.290 1.00 83.25 88 ASN A CA 1
ATOM 711 C C . ASN A 1 88 ? -4.021 -8.208 18.045 1.00 83.25 88 ASN A C 1
ATOM 713 O O . ASN A 1 88 ? -3.330 -7.705 17.167 1.00 83.25 88 ASN A O 1
ATOM 717 N N . ILE A 1 89 ? -5.354 -8.181 18.001 1.00 84.00 89 ILE A N 1
ATOM 718 C CA . ILE A 1 89 ? -6.110 -7.589 16.892 1.00 84.00 89 ILE A CA 1
ATOM 719 C C . ILE A 1 89 ? -5.916 -6.073 16.853 1.00 84.00 89 ILE A C 1
ATOM 721 O O . ILE A 1 89 ? -5.667 -5.520 15.786 1.00 84.00 89 ILE A O 1
ATOM 725 N N . LYS A 1 90 ? -5.953 -5.400 18.012 1.00 86.06 90 LYS A N 1
ATOM 726 C CA . LYS A 1 90 ? -5.678 -3.955 18.087 1.00 86.06 90 LYS A CA 1
ATOM 727 C C . LYS A 1 90 ? -4.293 -3.627 17.550 1.00 86.06 90 LYS A C 1
ATOM 729 O O . LYS A 1 90 ? -4.167 -2.757 16.699 1.00 86.06 90 LYS A O 1
ATOM 734 N N . ASN A 1 91 ? -3.283 -4.385 17.978 1.00 87.31 91 ASN A N 1
ATOM 735 C CA . ASN A 1 91 ? -1.917 -4.198 17.499 1.00 87.31 91 ASN A CA 1
ATOM 736 C C . ASN A 1 91 ? -1.814 -4.420 15.979 1.00 87.31 91 ASN A C 1
ATOM 738 O O . ASN A 1 91 ? -1.107 -3.702 15.283 1.00 87.31 91 ASN A O 1
ATOM 742 N N . GLN A 1 92 ? -2.557 -5.383 15.425 1.00 87.75 92 GLN A N 1
ATOM 743 C CA . GLN A 1 92 ? -2.613 -5.589 13.976 1.00 87.75 92 GLN A CA 1
ATOM 744 C C . GLN A 1 92 ? -3.258 -4.410 13.231 1.00 87.75 92 GLN A C 1
ATOM 746 O O . GLN A 1 92 ? -2.750 -4.034 12.177 1.00 87.75 92 GLN A O 1
ATOM 751 N N . PHE A 1 93 ? -4.322 -3.801 13.766 1.00 88.94 93 PHE A N 1
ATOM 752 C CA . PHE A 1 93 ? -4.909 -2.583 13.193 1.00 88.94 93 PHE A CA 1
ATOM 753 C C . PHE A 1 93 ? -3.970 -1.375 13.296 1.00 88.94 93 PHE A C 1
ATOM 755 O O . PHE A 1 93 ? -3.820 -0.644 12.318 1.00 88.94 93 PHE A O 1
ATOM 762 N N . GLU A 1 94 ? -3.303 -1.182 14.436 1.00 89.56 94 GLU A N 1
ATOM 763 C CA . GLU A 1 94 ? -2.312 -0.112 14.617 1.00 89.56 94 GLU A CA 1
ATOM 764 C C . GLU A 1 94 ? -1.154 -0.265 13.620 1.00 89.56 94 GLU A C 1
ATOM 766 O O . GLU A 1 94 ? -0.855 0.674 12.880 1.00 89.56 94 GLU A O 1
ATOM 771 N N . ASN A 1 95 ? -0.599 -1.474 13.493 1.00 90.88 95 ASN A N 1
ATOM 772 C CA . ASN A 1 95 ? 0.436 -1.789 12.506 1.00 90.88 95 ASN A CA 1
ATOM 773 C C . ASN A 1 95 ? -0.046 -1.575 11.065 1.00 90.88 95 ASN A C 1
ATOM 775 O O . ASN A 1 95 ? 0.722 -1.138 10.210 1.00 90.88 95 ASN A O 1
ATOM 779 N N . LEU A 1 96 ? -1.314 -1.879 10.770 1.00 90.94 96 LEU A N 1
ATOM 780 C CA . LEU A 1 96 ? -1.896 -1.649 9.449 1.00 90.94 96 LEU A CA 1
ATOM 781 C C . LEU A 1 96 ? -1.972 -0.147 9.135 1.00 90.94 96 LEU A C 1
ATOM 783 O O . LEU A 1 96 ? -1.625 0.264 8.028 1.00 90.94 96 LEU A O 1
ATOM 787 N N . ILE A 1 97 ? -2.387 0.673 10.104 1.00 89.62 97 ILE A N 1
ATOM 788 C CA . ILE A 1 97 ? -2.430 2.134 9.972 1.00 89.62 97 ILE A CA 1
ATOM 789 C C . ILE A 1 97 ? -1.013 2.692 9.814 1.00 89.62 97 ILE A C 1
ATOM 791 O O . ILE A 1 97 ? -0.783 3.494 8.908 1.00 89.62 97 ILE A O 1
ATOM 795 N N . GLU A 1 98 ? -0.052 2.248 10.624 1.00 91.69 98 GLU A N 1
ATOM 796 C CA . GLU A 1 98 ? 1.354 2.651 10.503 1.00 91.69 98 GLU A CA 1
ATOM 797 C C . GLU A 1 98 ? 1.931 2.267 9.134 1.00 91.69 98 GLU A C 1
ATOM 799 O O . GLU A 1 98 ? 2.572 3.083 8.469 1.00 91.69 98 GLU A O 1
ATOM 804 N N . PHE A 1 99 ? 1.601 1.072 8.639 1.00 90.19 99 PHE A N 1
ATOM 805 C CA . PHE A 1 99 ? 2.020 0.613 7.319 1.00 90.19 99 PHE A CA 1
ATOM 806 C C . PHE A 1 99 ? 1.570 1.563 6.202 1.00 90.19 99 PHE A C 1
ATOM 808 O O . PHE A 1 99 ? 2.324 1.771 5.253 1.00 90.19 99 PHE A O 1
ATOM 815 N N . THR A 1 100 ? 0.411 2.222 6.316 1.00 88.31 100 THR A N 1
ATOM 816 C CA . THR A 1 100 ? -0.041 3.198 5.300 1.00 88.31 100 THR A CA 1
ATOM 817 C C . THR A 1 100 ? 0.824 4.459 5.192 1.00 88.31 100 THR A C 1
ATOM 819 O O . THR A 1 100 ? 0.747 5.147 4.174 1.00 88.31 100 THR A O 1
ATOM 822 N N . TYR A 1 101 ? 1.661 4.756 6.194 1.00 86.81 101 TYR A N 1
ATOM 823 C CA . TYR A 1 101 ? 2.636 5.858 6.159 1.00 86.81 101 TYR A CA 1
ATOM 824 C C . TYR A 1 101 ? 3.972 5.477 5.516 1.00 86.81 101 TYR A C 1
ATOM 826 O O . TYR A 1 101 ? 4.817 6.343 5.291 1.00 86.81 101 TYR A O 1
ATOM 834 N N . SER A 1 102 ? 4.186 4.194 5.236 1.00 86.75 102 SER A N 1
ATOM 835 C CA . SER A 1 102 ? 5.424 3.722 4.627 1.00 86.75 102 SER A CA 1
ATOM 836 C C . SER A 1 102 ? 5.598 4.227 3.188 1.00 86.75 102 SER A C 1
ATOM 838 O O . SER A 1 102 ? 4.639 4.571 2.493 1.00 86.75 102 SER A O 1
ATOM 840 N N . SER A 1 103 ? 6.842 4.191 2.706 1.00 84.56 103 SER A N 1
ATOM 841 C CA . SER A 1 103 ? 7.227 4.574 1.338 1.00 84.56 103 SER A CA 1
ATOM 842 C C . SER A 1 103 ? 6.608 3.704 0.238 1.00 84.56 103 SER A C 1
ATOM 844 O O . SER A 1 103 ? 6.761 4.007 -0.943 1.00 84.56 103 SER A O 1
ATOM 846 N N . TYR A 1 104 ? 5.896 2.636 0.605 1.00 81.75 104 TYR A N 1
ATOM 847 C CA . TYR A 1 104 ? 5.134 1.816 -0.329 1.00 81.75 104 TYR A CA 1
ATOM 848 C C . TYR A 1 104 ? 3.961 2.573 -0.963 1.00 81.75 104 TYR A C 1
ATOM 850 O O . TYR A 1 104 ? 3.498 2.182 -2.031 1.00 81.75 104 TYR A O 1
ATOM 858 N N . PHE A 1 105 ? 3.455 3.636 -0.332 1.00 85.69 105 PHE A N 1
ATOM 859 C CA . PHE A 1 105 ? 2.245 4.314 -0.789 1.00 85.69 105 PHE A CA 1
ATOM 860 C C . PHE A 1 105 ? 2.520 5.734 -1.264 1.00 85.69 105 PHE A C 1
ATO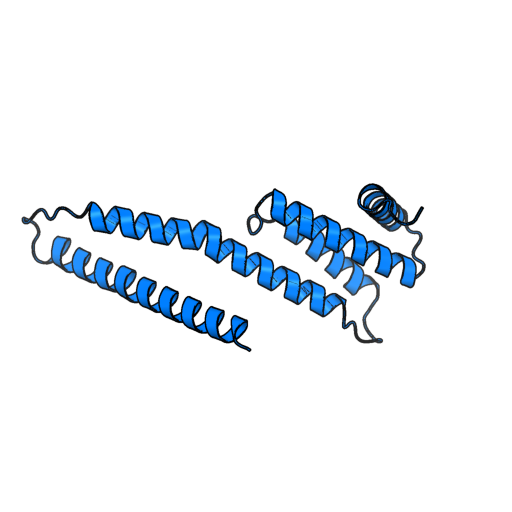M 862 O O . PHE A 1 105 ? 3.186 6.527 -0.602 1.00 85.69 105 PHE A O 1
ATOM 869 N N . LEU A 1 106 ? 1.901 6.096 -2.388 1.00 83.94 106 LEU A N 1
ATOM 870 C CA . LEU A 1 106 ? 1.791 7.497 -2.779 1.00 83.94 106 LEU A CA 1
ATOM 871 C C . LEU A 1 106 ? 0.940 8.254 -1.750 1.00 83.94 106 LEU A C 1
ATOM 873 O O . LEU A 1 106 ? -0.038 7.683 -1.260 1.00 83.94 106 LEU A O 1
ATOM 877 N N . PRO A 1 107 ? 1.217 9.541 -1.470 1.00 82.75 107 PRO A N 1
ATOM 878 C CA . PRO A 1 107 ? 0.526 10.288 -0.415 1.00 82.75 107 PRO A CA 1
ATOM 879 C C . PRO A 1 107 ? -1.007 10.249 -0.515 1.00 82.75 107 PRO A C 1
ATOM 881 O O . PRO A 1 107 ? -1.701 10.084 0.489 1.00 82.75 107 PRO A O 1
ATOM 884 N N . ALA A 1 108 ? -1.549 10.345 -1.733 1.00 85.81 108 ALA A N 1
ATOM 885 C CA . ALA A 1 108 ? -2.989 10.273 -1.970 1.00 85.81 108 ALA A CA 1
ATOM 886 C C . ALA A 1 108 ? -3.554 8.867 -1.697 1.00 85.81 108 ALA A C 1
ATOM 888 O O . ALA A 1 108 ? -4.579 8.718 -1.026 1.00 85.81 108 ALA A O 1
ATOM 889 N N . THR A 1 109 ? -2.869 7.829 -2.180 1.00 85.50 109 THR A N 1
ATOM 890 C CA . THR A 1 109 ? -3.290 6.432 -2.033 1.00 85.50 109 THR A CA 1
ATOM 891 C C . THR A 1 109 ? -3.172 5.960 -0.582 1.00 85.50 109 THR A C 1
ATOM 893 O O . THR A 1 109 ? -4.115 5.373 -0.052 1.00 85.50 109 THR A O 1
ATOM 896 N N . GLY A 1 110 ? -2.067 6.293 0.091 1.00 86.81 110 GLY A N 1
ATOM 897 C CA . GLY A 1 110 ? -1.846 6.011 1.511 1.00 86.81 110 GLY A CA 1
ATOM 898 C C . GLY A 1 110 ? -2.906 6.673 2.388 1.00 86.81 110 GLY A C 1
ATOM 899 O O . GLY A 1 110 ? -3.501 6.007 3.230 1.00 86.81 110 GLY A O 1
ATOM 900 N N . LYS A 1 111 ? -3.261 7.941 2.116 1.00 88.38 111 LYS A N 1
ATOM 901 C CA . LYS A 1 111 ? -4.370 8.625 2.806 1.00 88.38 111 LYS A CA 1
ATOM 902 C C . LYS A 1 111 ? -5.696 7.873 2.647 1.00 88.38 111 LYS A C 1
ATOM 904 O O . LYS A 1 111 ? -6.418 7.716 3.628 1.00 88.38 111 LYS A O 1
ATOM 909 N N . ARG A 1 112 ? -6.012 7.379 1.444 1.00 88.44 112 ARG A N 1
ATOM 910 C CA . ARG A 1 112 ? -7.240 6.602 1.198 1.00 88.44 112 ARG A CA 1
ATOM 911 C C . ARG A 1 112 ? -7.261 5.298 2.002 1.00 88.44 112 ARG A C 1
ATOM 913 O O . ARG A 1 112 ? -8.264 5.006 2.649 1.00 88.44 112 ARG A O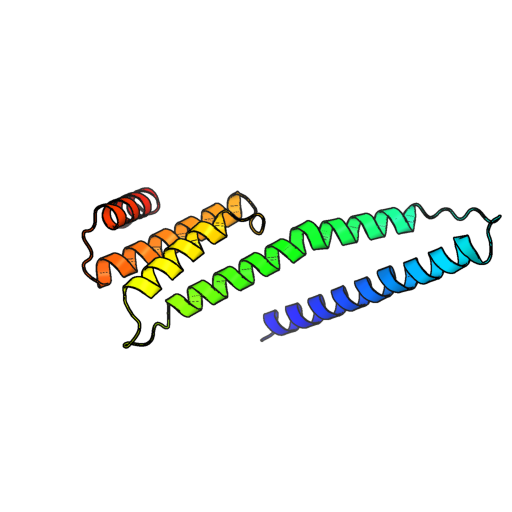 1
ATOM 920 N N . TYR A 1 113 ? -6.170 4.533 1.983 1.00 90.00 113 TYR A N 1
ATOM 921 C CA . TYR A 1 113 ? -6.068 3.271 2.729 1.00 90.00 113 TYR A CA 1
ATOM 922 C C . TYR A 1 113 ? -6.066 3.477 4.240 1.00 90.00 113 TYR A C 1
ATOM 924 O O . TYR A 1 113 ? -6.697 2.708 4.967 1.00 90.00 113 TYR A O 1
ATOM 932 N N . ARG A 1 114 ? -5.441 4.556 4.712 1.00 89.88 114 ARG A N 1
ATOM 933 C CA . ARG A 1 114 ? -5.474 4.948 6.118 1.00 89.88 114 ARG A CA 1
ATOM 934 C C . ARG A 1 114 ? -6.894 5.226 6.582 1.00 89.88 114 ARG A C 1
ATOM 936 O O . ARG A 1 114 ? -7.309 4.679 7.593 1.00 89.88 114 ARG A O 1
ATOM 943 N N . ASN A 1 115 ? -7.646 6.018 5.821 1.00 89.19 115 ASN A N 1
ATOM 944 C CA . ASN A 1 115 ? -9.029 6.335 6.168 1.00 89.19 115 ASN A CA 1
ATOM 945 C C . ASN A 1 115 ? -9.897 5.067 6.233 1.00 89.19 115 ASN A C 1
ATOM 947 O O . ASN A 1 115 ? -10.630 4.869 7.194 1.00 89.19 115 ASN A O 1
ATOM 951 N N . LEU A 1 116 ? -9.755 4.162 5.257 1.00 89.25 116 LEU A N 1
ATOM 952 C CA . LEU A 1 116 ? -10.449 2.867 5.274 1.00 89.25 116 LEU A CA 1
ATOM 953 C C . LEU A 1 116 ? -10.086 2.018 6.502 1.00 89.25 116 LEU A C 1
ATOM 955 O O . LEU A 1 116 ? -10.961 1.393 7.095 1.00 89.25 116 LEU A O 1
ATOM 959 N N . SER A 1 117 ? -8.809 2.006 6.884 1.00 88.81 117 SER A N 1
ATOM 960 C CA . SER A 1 117 ? -8.317 1.254 8.046 1.00 88.81 117 SER A CA 1
ATOM 961 C C . SER A 1 117 ? -8.851 1.814 9.359 1.00 88.81 117 SER A C 1
ATOM 963 O O . SER A 1 117 ? -9.264 1.050 10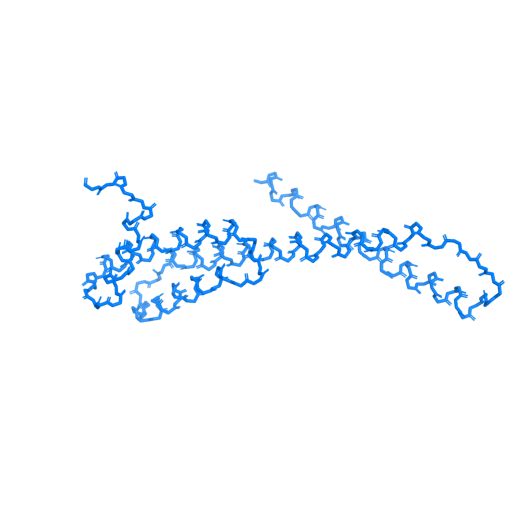.223 1.00 88.81 117 SER A O 1
ATOM 965 N N . VAL A 1 118 ? -8.866 3.144 9.496 1.00 89.75 118 VAL A N 1
ATOM 966 C CA . VAL A 1 118 ? -9.383 3.845 10.680 1.00 89.75 118 VAL A CA 1
ATOM 967 C C . VAL A 1 118 ? -10.875 3.576 10.861 1.00 89.75 118 VAL A C 1
ATOM 969 O O . VAL A 1 118 ? -11.294 3.285 11.976 1.00 89.75 118 VAL A O 1
ATOM 972 N N . LEU A 1 119 ? -11.658 3.601 9.777 1.00 88.50 119 LEU A N 1
ATOM 973 C CA . LEU A 1 119 ? -13.087 3.273 9.823 1.00 88.50 119 LEU A CA 1
ATOM 974 C C . LEU A 1 119 ? -13.325 1.835 10.308 1.00 88.50 119 LEU A C 1
ATOM 976 O O . LEU A 1 119 ? -14.067 1.626 11.259 1.00 88.50 119 LEU A O 1
ATOM 980 N N . GLN A 1 120 ? -12.634 0.850 9.727 1.00 86.50 120 GLN A N 1
ATOM 981 C CA . GLN A 1 120 ? -12.790 -0.548 10.152 1.00 86.50 120 GLN A CA 1
ATOM 982 C C . GLN A 1 120 ? -12.290 -0.795 11.578 1.00 86.50 120 GLN A C 1
ATOM 984 O O . GLN A 1 120 ? -12.844 -1.629 12.294 1.00 86.50 120 GLN A O 1
ATOM 989 N N . PHE A 1 121 ? -11.249 -0.077 12.003 1.00 88.69 121 PHE A N 1
ATOM 990 C CA . PHE A 1 121 ? -10.763 -0.175 13.371 1.00 88.69 121 PHE A CA 1
ATOM 991 C C . PHE A 1 121 ? -11.775 0.404 14.365 1.00 88.69 121 PHE A C 1
ATOM 993 O O . PHE A 1 121 ? -12.026 -0.215 15.395 1.00 88.69 121 PHE A O 1
ATOM 1000 N N . ALA A 1 122 ? -12.404 1.536 14.036 1.00 86.94 122 ALA A N 1
ATOM 1001 C CA . ALA A 1 122 ? -13.497 2.101 14.821 1.00 86.94 122 ALA A CA 1
ATOM 1002 C C . ALA A 1 122 ? -14.673 1.117 14.942 1.00 86.94 122 ALA A C 1
ATOM 1004 O O . ALA A 1 122 ? -15.106 0.835 16.056 1.00 86.94 122 ALA A O 1
ATOM 1005 N N . ASP A 1 123 ? -15.125 0.519 13.836 1.00 85.50 123 ASP A N 1
ATOM 1006 C CA . ASP A 1 123 ? -16.203 -0.482 13.860 1.00 85.50 123 ASP A CA 1
ATOM 1007 C C . ASP A 1 123 ? -15.860 -1.672 14.772 1.00 85.50 123 ASP A C 1
ATOM 1009 O O . ASP A 1 123 ? -16.688 -2.133 15.563 1.00 85.50 123 ASP A O 1
ATOM 1013 N N . TYR A 1 124 ? -14.612 -2.150 14.711 1.00 85.19 124 TYR A N 1
ATOM 1014 C CA . TYR A 1 124 ? -14.137 -3.223 15.581 1.00 85.19 124 TYR A CA 1
ATOM 1015 C C . TYR A 1 124 ? -14.126 -2.810 17.060 1.00 85.19 124 TYR A C 1
ATOM 1017 O O . TYR A 1 124 ? -14.627 -3.556 17.902 1.00 85.19 124 TYR A O 1
ATOM 1025 N N . LEU A 1 125 ? -13.596 -1.629 17.386 1.00 86.00 125 LEU A N 1
ATOM 1026 C CA . LEU A 1 125 ? -13.542 -1.126 18.762 1.00 86.00 125 LEU A CA 1
ATOM 1027 C C . LEU A 1 125 ? -14.952 -0.929 19.358 1.00 86.00 125 LEU A C 1
ATOM 1029 O O . LEU A 1 125 ? -15.177 -1.277 20.520 1.00 86.00 125 LEU A O 1
ATOM 1033 N N . ILE A 1 126 ? -15.918 -0.475 18.548 1.00 86.00 126 ILE A N 1
ATOM 1034 C CA . ILE A 1 126 ? -17.333 -0.381 18.947 1.00 86.00 126 ILE A CA 1
ATOM 1035 C C . ILE A 1 126 ? -17.893 -1.778 19.225 1.00 86.00 126 ILE A C 1
ATOM 1037 O O . ILE A 1 126 ? -18.562 -1.981 20.237 1.00 86.00 126 ILE A O 1
ATOM 1041 N N . SER A 1 127 ? -17.592 -2.763 18.369 1.00 82.88 127 SER A N 1
ATOM 1042 C CA . SER A 1 127 ? -18.110 -4.132 18.517 1.00 82.88 127 SER A CA 1
ATOM 1043 C C . SER A 1 127 ? -17.666 -4.822 19.812 1.00 82.88 127 SER A C 1
ATOM 1045 O O . SER A 1 127 ? -18.405 -5.637 20.360 1.00 82.88 127 SER A O 1
ATOM 1047 N N . ILE A 1 128 ? -16.479 -4.477 20.321 1.00 83.25 128 ILE A N 1
ATOM 1048 C CA . ILE A 1 128 ? -15.958 -4.990 21.596 1.00 83.25 128 ILE A CA 1
ATOM 1049 C C . ILE A 1 128 ? -16.357 -4.122 22.800 1.00 83.25 128 ILE A C 1
ATOM 1051 O O . ILE A 1 128 ? -16.042 -4.492 23.930 1.00 83.25 128 ILE A O 1
ATOM 1055 N N . GLY A 1 129 ? -17.031 -2.988 22.572 1.00 81.00 129 GLY A N 1
ATOM 1056 C CA . GLY A 1 129 ? -17.464 -2.059 23.618 1.00 81.00 129 GLY A CA 1
ATOM 1057 C C . GLY A 1 129 ? -16.310 -1.341 24.318 1.00 81.00 129 GLY A C 1
ATOM 1058 O O . GLY A 1 129 ? -16.350 -1.151 25.531 1.00 81.00 129 GLY A O 1
ATOM 1059 N N . GLU A 1 130 ? -15.241 -0.995 23.595 1.00 83.00 130 GLU A N 1
ATOM 1060 C CA . GLU A 1 130 ? -14.079 -0.357 24.212 1.00 83.00 130 GLU A CA 1
ATOM 1061 C C . GLU A 1 130 ? -14.197 1.171 24.283 1.00 83.00 130 GLU A C 1
ATOM 1063 O O . GLU A 1 130 ? -14.336 1.854 23.268 1.00 83.00 130 GLU A O 1
ATOM 1068 N N . GLU A 1 131 ? -14.036 1.702 25.497 1.00 84.38 131 GLU A N 1
ATOM 1069 C CA . GLU A 1 131 ? -14.151 3.133 25.820 1.00 84.38 131 GLU A CA 1
ATOM 1070 C C . GLU A 1 131 ? -12.820 3.756 26.271 1.00 84.38 131 GLU A C 1
ATOM 1072 O O . GLU A 1 131 ? -12.779 4.800 26.922 1.00 84.38 131 GLU A O 1
ATOM 1077 N N . THR A 1 132 ? -11.687 3.118 25.961 1.00 86.50 132 THR A N 1
ATOM 1078 C CA . THR A 1 132 ? -10.385 3.674 26.344 1.00 86.50 132 THR A CA 1
ATOM 1079 C C . THR A 1 132 ? -10.146 5.033 25.663 1.00 86.50 132 THR A C 1
ATOM 1081 O O . THR A 1 132 ? -10.594 5.249 24.535 1.00 86.50 132 THR A O 1
ATOM 1084 N N . PRO A 1 133 ? -9.377 5.959 26.275 1.00 85.75 133 PRO A N 1
ATOM 1085 C CA . PRO A 1 133 ? -9.112 7.276 25.681 1.00 85.75 133 PRO A CA 1
ATOM 1086 C C . PRO A 1 133 ? -8.497 7.199 24.275 1.00 85.75 133 PRO A C 1
ATOM 1088 O O . PRO A 1 133 ? -8.739 8.053 23.425 1.00 85.75 133 PRO A O 1
ATOM 1091 N N . LYS A 1 134 ? -7.714 6.142 24.010 1.00 82.56 134 LYS A N 1
ATOM 1092 C CA . LYS A 1 134 ? -7.161 5.856 22.681 1.00 82.56 134 LYS A CA 1
ATOM 1093 C C . LYS A 1 134 ? -8.245 5.464 21.673 1.00 82.56 134 LYS A C 1
ATOM 1095 O O . LYS A 1 134 ? -8.210 5.966 20.554 1.00 82.56 134 LYS A O 1
ATOM 1100 N N . ALA A 1 135 ? -9.201 4.620 22.063 1.00 82.88 135 ALA A N 1
ATOM 1101 C CA . ALA A 1 135 ? -10.329 4.246 21.211 1.00 82.88 135 ALA A CA 1
ATOM 1102 C C . ALA A 1 135 ? -11.199 5.465 20.867 1.00 82.88 135 ALA A C 1
ATOM 1104 O O . ALA A 1 135 ? -11.569 5.649 19.710 1.00 82.88 135 ALA A O 1
ATOM 1105 N N . LEU A 1 136 ? -11.415 6.364 21.835 1.00 84.75 136 LEU A N 1
ATOM 1106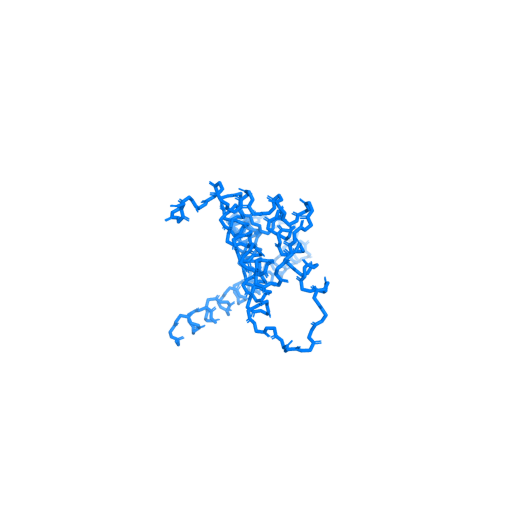 C CA . LEU A 1 136 ? -12.172 7.600 21.624 1.00 84.75 136 LEU A CA 1
ATOM 1107 C C . LEU A 1 136 ? -11.552 8.492 20.534 1.00 84.75 136 LEU A C 1
ATOM 1109 O O . LEU A 1 136 ? -12.265 9.002 19.671 1.00 84.75 136 LEU A O 1
ATOM 1113 N N . ASN A 1 137 ? -10.222 8.625 20.515 1.00 86.94 137 ASN A N 1
ATOM 1114 C CA . ASN A 1 137 ? -9.524 9.361 19.455 1.00 86.94 137 ASN A CA 1
ATOM 1115 C C . ASN A 1 137 ? -9.737 8.733 18.070 1.00 86.94 137 ASN A C 1
ATOM 1117 O O . ASN A 1 137 ? -9.924 9.459 17.092 1.00 86.94 137 ASN A O 1
ATOM 1121 N N . VAL A 1 138 ? -9.736 7.399 17.983 1.00 84.69 138 VAL A N 1
ATOM 1122 C CA . VAL A 1 138 ? -9.998 6.672 16.730 1.00 84.69 138 VAL A CA 1
ATOM 1123 C C . VAL A 1 138 ? -11.437 6.902 16.264 1.00 84.69 138 VAL A C 1
ATOM 1125 O O . VAL A 1 138 ? -11.646 7.166 15.081 1.00 84.69 138 VAL A O 1
ATOM 1128 N N . TYR A 1 139 ? -12.417 6.898 17.173 1.00 84.75 139 TYR A N 1
ATOM 1129 C CA . TYR A 1 139 ? -13.815 7.200 16.842 1.00 84.75 139 TYR A CA 1
ATOM 1130 C C . TYR A 1 139 ? -13.998 8.617 16.313 1.00 84.75 139 TYR A C 1
ATOM 1132 O O . TYR A 1 139 ? -14.620 8.808 15.271 1.00 84.75 139 TYR A O 1
ATOM 1140 N N . VAL A 1 140 ? -13.417 9.614 16.986 1.00 85.00 140 VAL A N 1
ATOM 1141 C CA . VAL A 1 140 ? -13.476 11.011 16.531 1.00 85.00 140 VAL A CA 1
ATOM 1142 C C . VAL A 1 140 ? -12.840 11.144 15.149 1.00 85.00 140 VAL A C 1
ATOM 1144 O O . VAL A 1 140 ? -13.392 11.796 14.262 1.00 85.00 140 VAL A O 1
ATOM 1147 N N . GLN A 1 141 ? -11.701 10.487 14.934 1.00 85.56 141 GLN A N 1
ATOM 1148 C CA . GLN A 1 141 ? -11.024 10.499 13.645 1.00 85.56 141 GLN A CA 1
ATOM 1149 C C . GLN A 1 141 ? -11.866 9.841 12.541 1.00 85.56 141 GLN A C 1
ATOM 1151 O O . GLN A 1 141 ? -11.941 10.385 11.438 1.00 85.56 141 GLN A O 1
ATOM 1156 N N . ALA A 1 142 ? -12.515 8.712 12.829 1.00 84.06 142 ALA A N 1
ATOM 1157 C CA . ALA A 1 142 ? -13.442 8.042 11.920 1.00 84.06 142 ALA A CA 1
ATOM 1158 C C . ALA A 1 142 ? -14.662 8.924 11.597 1.00 84.06 142 ALA A C 1
ATOM 1160 O O . ALA A 1 142 ? -15.026 9.073 10.429 1.00 84.06 142 ALA A O 1
ATOM 1161 N N . PHE A 1 143 ? -15.233 9.584 12.608 1.00 82.12 143 PHE A N 1
ATOM 1162 C CA . PHE A 1 143 ? -16.395 10.463 12.471 1.00 82.12 143 PHE A CA 1
ATOM 1163 C C . PHE A 1 143 ? -16.108 11.683 11.585 1.00 82.12 143 PHE A C 1
ATOM 1165 O O . PHE A 1 143 ? -16.868 11.978 10.665 1.00 82.12 143 PHE A O 1
ATOM 1172 N N . ILE A 1 144 ? -14.963 12.348 11.790 1.00 83.19 144 ILE A N 1
ATOM 1173 C CA . ILE A 1 144 ? -14.523 13.471 10.941 1.00 83.19 144 ILE A CA 1
ATOM 1174 C C . ILE A 1 144 ? -14.356 13.028 9.477 1.00 83.19 144 ILE A C 1
ATOM 1176 O O . ILE A 1 144 ? -14.576 13.812 8.555 1.00 83.19 144 ILE A O 1
ATOM 1180 N N . GLN A 1 145 ? -13.943 11.779 9.249 1.00 77.69 145 GLN A N 1
ATOM 1181 C CA . GLN A 1 145 ? -13.666 11.252 7.912 1.00 77.69 145 GLN A CA 1
ATOM 1182 C C . GLN A 1 145 ? -14.914 10.770 7.164 1.00 77.69 145 GLN A C 1
ATOM 1184 O O . GLN A 1 145 ? -14.907 10.793 5.933 1.00 77.69 145 GLN A O 1
ATOM 1189 N N . SER A 1 146 ? -15.961 10.341 7.872 1.00 66.75 146 SER A N 1
ATOM 1190 C CA . SER A 1 146 ? -17.212 9.860 7.280 1.00 66.75 146 SER A CA 1
ATOM 1191 C C . SER A 1 146 ? -18.426 10.338 8.089 1.00 66.75 146 SER A C 1
ATOM 1193 O O . SER A 1 146 ? -19.010 9.556 8.839 1.00 66.75 146 SER A O 1
ATOM 1195 N N . PRO A 1 147 ? -18.866 11.597 7.909 1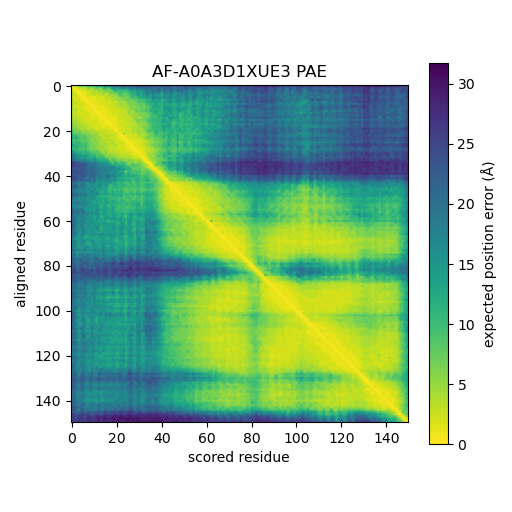.00 59.91 147 PRO A N 1
ATOM 1196 C CA . PRO A 1 147 ? -19.990 12.170 8.658 1.00 59.91 147 PRO A CA 1
ATOM 1197 C C . PRO A 1 147 ? -21.369 11.611 8.256 1.00 59.91 147 PRO A C 1
ATOM 1199 O O . PRO A 1 147 ? -22.385 12.096 8.735 1.00 59.91 147 PRO A O 1
ATOM 1202 N N . GLN A 1 148 ? -21.445 10.625 7.352 1.00 54.06 148 GLN A N 1
ATOM 1203 C CA . GLN A 1 148 ? -22.694 10.230 6.686 1.00 54.06 148 GLN A CA 1
ATOM 1204 C C . GLN A 1 148 ? -23.726 9.489 7.556 1.00 54.06 148 GLN A C 1
ATOM 1206 O O . GLN A 1 148 ? -24.807 9.223 7.050 1.00 54.06 148 GLN A O 1
ATOM 1211 N N . ASN A 1 149 ? -23.453 9.215 8.835 1.00 43.91 149 ASN A N 1
ATOM 1212 C CA . ASN A 1 149 ? -24.421 8.626 9.772 1.00 43.91 149 ASN A CA 1
ATOM 1213 C C . ASN A 1 149 ? -24.382 9.335 11.143 1.00 43.91 149 ASN A C 1
ATOM 1215 O O . ASN A 1 149 ? -24.212 8.674 12.168 1.00 43.91 149 ASN A O 1
ATOM 1219 N N . SER A 1 150 ? -24.462 10.673 11.167 1.00 40.06 150 SER A N 1
ATOM 1220 C CA . SER A 1 150 ? -24.783 11.416 12.399 1.00 40.06 150 SER A CA 1
ATOM 1221 C C . SER A 1 150 ? -26.270 11.334 12.719 1.00 40.06 150 SER A C 1
ATOM 1223 O O . SER A 1 150 ? -27.048 11.608 11.773 1.00 40.06 150 SER A O 1
#

Mean predicted aligned error: 11.83 Å